Protein AF-A0A644WI50-F1 (afdb_monomer)

Mean predicted aligned error: 5.23 Å

Structure (mmCIF, N/CA/C/O backbone):
data_AF-A0A644WI50-F1
#
_entry.id   AF-A0A644WI50-F1
#
loop_
_atom_site.group_PDB
_atom_site.id
_atom_site.type_symbol
_atom_site.label_atom_id
_atom_site.label_alt_id
_atom_site.label_comp_id
_atom_site.label_asym_id
_atom_site.label_entity_id
_atom_site.label_seq_id
_atom_site.pdbx_PDB_ins_code
_atom_site.Cartn_x
_atom_site.Cartn_y
_atom_site.Cartn_z
_atom_site.occupancy
_atom_site.B_iso_or_equiv
_atom_site.auth_seq_id
_atom_site.auth_comp_id
_atom_site.auth_asym_id
_atom_site.auth_atom_id
_atom_site.pdbx_PDB_model_num
ATOM 1 N N . MET A 1 1 ? 11.201 -2.472 -8.678 1.00 71.88 1 MET A N 1
ATOM 2 C CA . MET A 1 1 ? 9.936 -3.063 -8.178 1.00 71.88 1 MET A CA 1
ATOM 3 C C . MET A 1 1 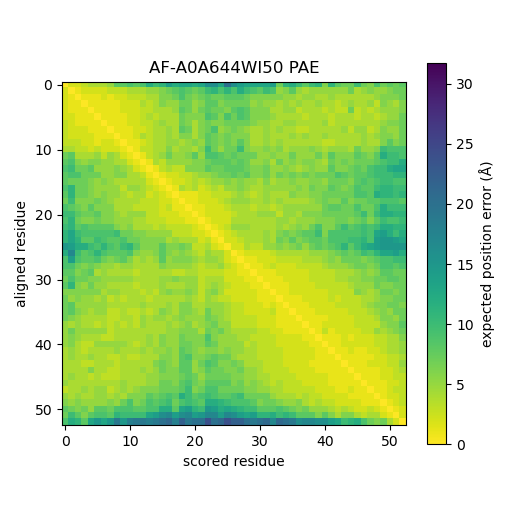? 9.732 -2.860 -6.669 1.00 71.88 1 MET A C 1
ATOM 5 O O . MET A 1 1 ? 8.766 -2.207 -6.307 1.00 71.88 1 MET A O 1
ATOM 9 N N . GLN A 1 2 ? 10.625 -3.336 -5.785 1.00 79.00 2 GLN A N 1
ATOM 10 C CA . GLN A 1 2 ? 10.446 -3.217 -4.319 1.00 79.00 2 GLN A CA 1
ATOM 11 C C . GLN A 1 2 ? 10.409 -1.770 -3.797 1.00 79.00 2 GLN A C 1
ATOM 13 O O . GLN A 1 2 ? 9.497 -1.418 -3.059 1.00 79.00 2 GLN A O 1
ATOM 18 N N . ILE A 1 3 ? 11.349 -0.914 -4.219 1.00 84.94 3 ILE A N 1
ATOM 19 C CA . ILE A 1 3 ? 11.386 0.499 -3.791 1.00 84.94 3 ILE A CA 1
ATOM 20 C C . ILE A 1 3 ? 10.136 1.252 -4.269 1.00 84.94 3 ILE A C 1
ATOM 22 O O . ILE A 1 3 ? 9.577 2.050 -3.532 1.00 84.94 3 ILE A O 1
ATOM 26 N N . ALA A 1 4 ? 9.648 0.948 -5.474 1.00 83.31 4 ALA A N 1
ATOM 27 C CA . ALA A 1 4 ? 8.424 1.538 -6.005 1.00 83.31 4 ALA A CA 1
ATOM 28 C C . ALA A 1 4 ? 7.189 1.149 -5.175 1.00 83.31 4 ALA A C 1
ATOM 30 O O . ALA A 1 4 ? 6.421 2.023 -4.787 1.00 83.31 4 ALA A O 1
ATOM 31 N N . ALA A 1 5 ? 7.043 -0.135 -4.823 1.00 84.00 5 ALA A N 1
ATOM 32 C CA . ALA A 1 5 ? 5.989 -0.588 -3.911 1.00 84.00 5 ALA A CA 1
ATOM 33 C C . ALA A 1 5 ? 6.083 0.106 -2.544 1.00 84.00 5 ALA A C 1
ATOM 35 O O . ALA A 1 5 ? 5.079 0.559 -1.996 1.00 84.00 5 ALA A O 1
ATOM 36 N N . PHE A 1 6 ? 7.297 0.219 -2.005 1.00 84.12 6 PHE A N 1
ATOM 37 C CA . PHE A 1 6 ? 7.549 0.842 -0.710 1.00 84.12 6 PHE A CA 1
ATOM 38 C C . PHE A 1 6 ? 7.182 2.332 -0.700 1.00 84.12 6 PHE A C 1
ATOM 40 O O . PHE A 1 6 ? 6.445 2.783 0.171 1.00 84.12 6 PHE A O 1
ATOM 47 N N . VAL A 1 7 ? 7.622 3.093 -1.702 1.00 84.62 7 VAL A N 1
ATOM 48 C CA . VAL A 1 7 ? 7.307 4.525 -1.798 1.00 84.62 7 VAL A CA 1
ATOM 49 C C . VAL A 1 7 ? 5.810 4.743 -2.058 1.00 84.62 7 VAL A C 1
ATOM 51 O O . VAL A 1 7 ? 5.193 5.579 -1.399 1.00 84.62 7 VAL A O 1
ATOM 54 N N 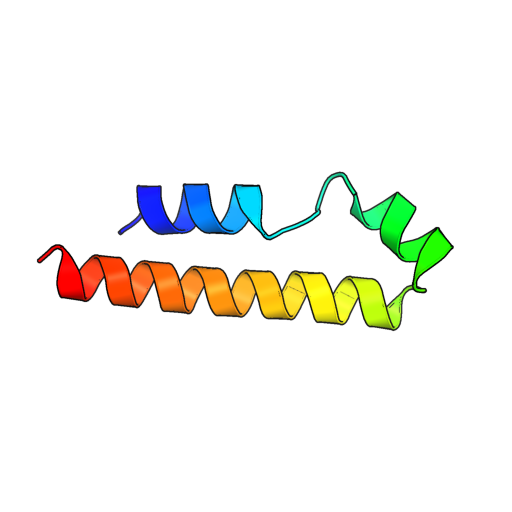. SER A 1 8 ? 5.186 3.966 -2.952 1.00 83.50 8 SER A N 1
ATOM 55 C CA . SER A 1 8 ? 3.753 4.102 -3.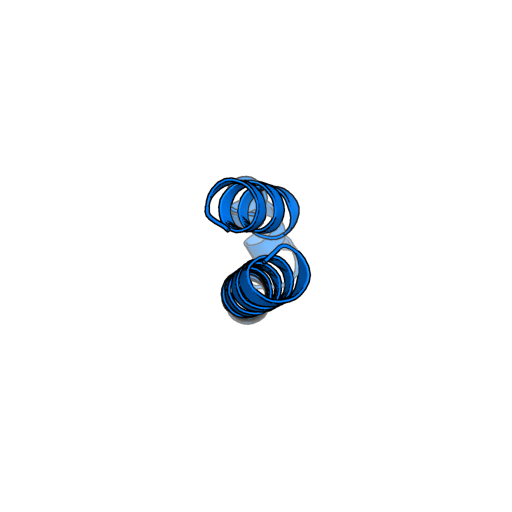252 1.00 83.50 8 SER A CA 1
ATOM 56 C C . SER A 1 8 ? 2.854 3.742 -2.066 1.00 83.50 8 SER A C 1
ATOM 58 O O . SER A 1 8 ? 1.861 4.427 -1.832 1.00 83.50 8 SER A O 1
ATOM 60 N N . THR A 1 9 ? 3.195 2.704 -1.296 1.00 84.25 9 THR A N 1
ATOM 61 C CA . THR A 1 9 ? 2.454 2.354 -0.071 1.00 84.25 9 THR A CA 1
ATOM 62 C C . THR A 1 9 ? 2.599 3.436 0.995 1.00 84.25 9 THR A C 1
ATOM 64 O O . THR A 1 9 ? 1.592 3.857 1.555 1.00 84.25 9 THR A O 1
ATOM 67 N N . LEU A 1 10 ? 3.811 3.948 1.230 1.00 84.38 10 LEU A N 1
ATOM 68 C CA . LEU A 1 10 ? 4.066 4.986 2.235 1.00 84.38 10 LEU A CA 1
ATOM 69 C C . LEU A 1 10 ? 3.268 6.273 1.972 1.00 84.38 10 LEU A C 1
ATOM 71 O O . LEU A 1 10 ? 2.757 6.889 2.902 1.00 84.38 10 LEU A O 1
ATOM 75 N N . MET A 1 11 ? 3.164 6.685 0.707 1.00 84.12 11 MET A N 1
ATOM 76 C CA . MET A 1 11 ? 2.467 7.921 0.338 1.00 84.12 11 MET A CA 1
ATOM 77 C C . MET A 1 11 ? 0.944 7.773 0.326 1.00 84.12 11 MET A C 1
ATOM 79 O O . MET A 1 11 ? 0.233 8.743 0.581 1.00 84.12 11 MET A O 1
ATOM 83 N N . MET A 1 12 ? 0.435 6.588 -0.015 1.00 81.25 12 MET A N 1
ATOM 84 C CA . MET A 1 12 ? -0.995 6.383 -0.254 1.00 81.25 12 MET A CA 1
ATOM 85 C C . MET A 1 12 ? -1.730 5.789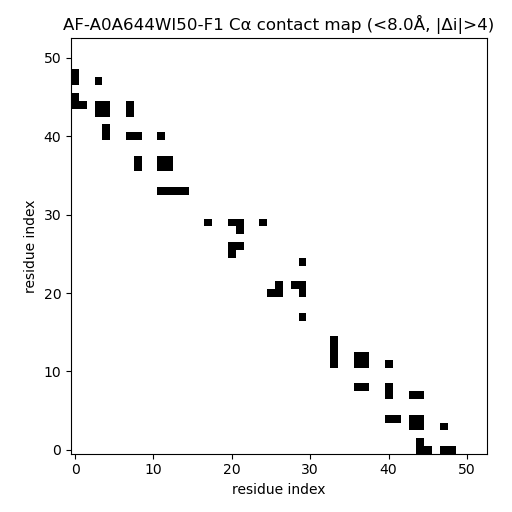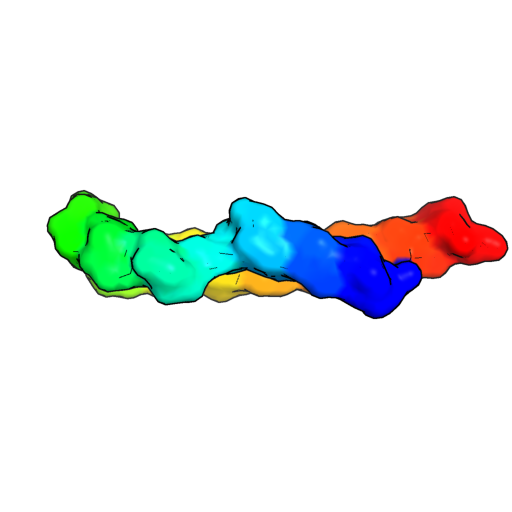 0.955 1.00 81.25 12 MET A C 1
ATOM 87 O O . MET A 1 12 ? -2.919 6.049 1.140 1.00 81.25 12 MET A O 1
ATOM 91 N N . VAL A 1 13 ? -1.042 4.993 1.778 1.00 82.75 13 VAL A N 1
ATOM 92 C CA . VAL A 1 13 ? -1.631 4.293 2.923 1.00 82.75 13 VAL A CA 1
ATOM 93 C C . VAL A 1 13 ? -1.498 5.167 4.166 1.00 82.75 13 VAL A C 1
ATOM 95 O O . VAL A 1 13 ? -0.429 5.321 4.755 1.00 82.75 13 VAL A O 1
ATOM 98 N N . GLY A 1 14 ? -2.622 5.727 4.592 1.00 81.00 14 GLY A N 1
ATOM 99 C CA . GLY A 1 14 ? -2.733 6.579 5.766 1.00 81.00 14 GLY A CA 1
ATOM 100 C C . GLY A 1 14 ? -2.742 5.799 7.080 1.00 81.00 14 GLY A C 1
ATOM 101 O O . GLY A 1 14 ? -3.721 5.876 7.813 1.00 81.00 14 GLY A O 1
ATOM 102 N N . VAL A 1 15 ? -1.687 5.041 7.410 1.00 78.94 15 VAL A N 1
ATOM 103 C CA . VAL A 1 15 ? -1.603 4.306 8.699 1.00 78.94 15 VAL A CA 1
ATOM 104 C C . VAL A 1 15 ? -1.589 5.268 9.887 1.00 78.94 15 VAL A C 1
ATOM 106 O O . VAL A 1 15 ? -2.231 5.030 10.906 1.00 78.94 15 VAL A O 1
ATOM 109 N N . ILE A 1 16 ? -0.888 6.390 9.732 1.00 81.06 16 ILE A N 1
ATOM 110 C CA . ILE A 1 16 ? -0.769 7.424 10.766 1.00 81.06 16 ILE A CA 1
ATOM 111 C C . ILE A 1 16 ? -2.039 8.288 10.819 1.00 81.06 16 ILE A C 1
ATOM 113 O O . ILE A 1 16 ? -2.445 8.732 11.890 1.00 81.06 16 ILE A O 1
ATOM 117 N N . THR A 1 17 ? -2.706 8.495 9.678 1.00 82.25 17 THR A N 1
ATOM 118 C CA . THR A 1 17 ? -3.939 9.294 9.577 1.00 82.25 17 THR A CA 1
ATOM 119 C C . THR A 1 17 ? -5.211 8.487 9.826 1.00 82.25 17 THR A C 1
ATOM 121 O O . THR A 1 17 ? -6.273 9.074 9.997 1.00 82.25 17 THR A O 1
ATOM 124 N N . LEU A 1 18 ? -5.119 7.161 9.921 1.00 81.56 18 LEU A N 1
ATOM 125 C CA . LEU A 1 18 ? -6.221 6.231 10.172 1.00 81.56 18 LEU A CA 1
ATOM 126 C C . LEU A 1 18 ? -7.117 6.603 11.371 1.00 81.56 18 LEU A C 1
ATOM 128 O O . LEU A 1 18 ? -8.337 6.572 11.196 1.00 81.56 18 LEU A O 1
ATOM 132 N N . PRO A 1 19 ? -6.597 6.996 12.557 1.00 79.12 19 PRO A N 1
ATOM 133 C CA . PRO A 1 19 ? -7.451 7.460 13.654 1.00 79.12 19 PRO A CA 1
ATOM 134 C C . PRO A 1 19 ? -8.209 8.750 13.310 1.00 79.12 19 PRO A C 1
ATOM 136 O O . PRO A 1 19 ? -9.368 8.886 13.690 1.00 79.12 19 PRO A O 1
ATOM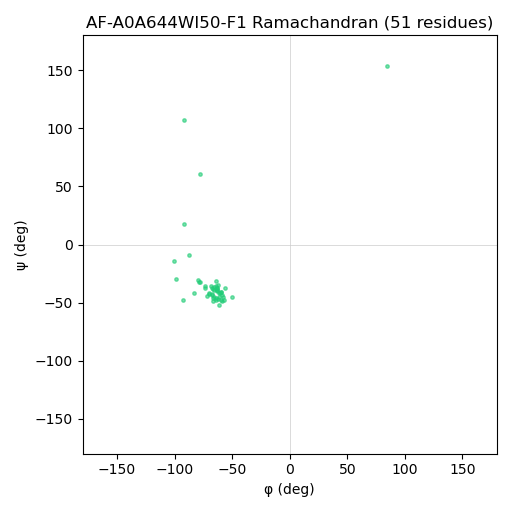 139 N N . MET A 1 20 ? -7.597 9.664 12.552 1.00 84.31 20 MET A N 1
ATOM 140 C CA . MET A 1 20 ? -8.230 10.911 12.103 1.00 84.31 20 MET A CA 1
ATOM 141 C C . MET A 1 20 ? -9.264 10.655 10.990 1.00 84.31 20 MET A C 1
ATOM 143 O O . MET A 1 20 ? -10.322 11.273 10.946 1.00 84.31 20 MET A O 1
ATOM 147 N N . GLU A 1 21 ? -9.011 9.699 10.099 1.00 82.50 21 GLU A N 1
ATOM 148 C CA . GLU A 1 21 ? -9.978 9.292 9.075 1.00 82.50 21 GLU A CA 1
ATOM 149 C C . GLU A 1 21 ? -11.189 8.582 9.676 1.00 82.50 21 GLU A C 1
ATOM 151 O O . GLU A 1 21 ? -12.309 8.765 9.200 1.00 82.50 21 GLU A O 1
ATOM 156 N N . LEU A 1 22 ? -10.984 7.790 10.731 1.00 83.12 22 LEU A N 1
ATOM 157 C CA . LEU A 1 22 ? -12.073 7.118 11.435 1.00 83.12 22 LEU A CA 1
ATOM 158 C C . LEU A 1 22 ? -13.043 8.115 12.072 1.00 83.12 22 LEU A C 1
ATOM 160 O O . LEU A 1 22 ? -14.244 7.849 12.082 1.00 83.12 22 LEU A O 1
ATOM 164 N N . THR A 1 23 ? -12.527 9.226 12.603 1.00 83.12 23 THR A N 1
ATOM 165 C CA . THR A 1 23 ? -13.332 10.249 13.281 1.00 83.12 23 THR A CA 1
ATOM 166 C C . THR A 1 23 ? -14.042 11.182 12.304 1.00 83.12 23 THR A C 1
ATOM 168 O O . THR A 1 23 ? -15.142 11.628 12.614 1.00 83.12 23 THR A O 1
ATOM 171 N N . ILE A 1 24 ? -13.465 11.443 11.124 1.00 83.38 24 ILE A N 1
ATOM 172 C CA . ILE A 1 24 ? -14.037 12.361 10.121 1.00 83.38 24 ILE A CA 1
ATOM 173 C C . ILE A 1 24 ? -14.915 11.633 9.090 1.00 83.38 24 ILE A C 1
ATOM 175 O O . ILE A 1 24 ? -16.026 12.071 8.808 1.00 83.38 24 ILE A O 1
ATOM 179 N N . PHE A 1 25 ? -14.439 10.522 8.519 1.00 79.62 25 PHE A N 1
ATOM 180 C CA . PHE A 1 25 ? -15.122 9.803 7.430 1.00 79.62 25 PHE A CA 1
ATOM 181 C C . PHE A 1 25 ? -15.896 8.568 7.902 1.00 79.62 25 PHE A C 1
ATOM 183 O O . PHE A 1 25 ? -16.709 8.010 7.163 1.00 79.62 25 PHE A O 1
ATOM 190 N N . GLY A 1 26 ? -15.646 8.115 9.128 1.00 83.19 26 GLY A N 1
ATOM 191 C CA . GLY A 1 26 ? -16.223 6.892 9.663 1.00 83.19 26 GLY A CA 1
ATOM 192 C C . GLY A 1 26 ? -15.438 5.634 9.276 1.00 83.19 26 GLY A C 1
ATOM 193 O O . GLY A 1 26 ? -14.762 5.536 8.249 1.00 83.19 26 GLY A O 1
ATOM 194 N N . LYS A 1 27 ? -15.561 4.613 10.130 1.00 79.62 27 LYS A N 1
ATOM 195 C CA . LYS A 1 27 ? -14.740 3.391 10.107 1.00 79.62 27 LYS A CA 1
ATOM 196 C C . LYS A 1 27 ? -14.765 2.634 8.774 1.00 79.62 27 LYS A C 1
ATOM 198 O O . LYS A 1 27 ? -13.740 2.108 8.356 1.00 79.62 27 LYS A O 1
ATOM 203 N N . ARG A 1 28 ? -15.914 2.580 8.090 1.00 83.25 28 ARG A N 1
ATOM 204 C CA . ARG A 1 28 ? -16.052 1.848 6.817 1.00 83.25 28 ARG A CA 1
ATOM 205 C C . ARG A 1 28 ? -15.334 2.552 5.664 1.00 83.25 28 ARG A C 1
ATOM 207 O O . ARG A 1 28 ? -14.629 1.892 4.909 1.00 83.25 28 ARG A O 1
ATOM 214 N N . ALA A 1 29 ? -15.475 3.872 5.557 1.00 83.69 29 ALA A N 1
ATOM 215 C CA . ALA A 1 29 ? -14.861 4.652 4.486 1.00 83.69 29 ALA A CA 1
ATOM 216 C C . ALA A 1 29 ? -13.329 4.675 4.609 1.00 83.69 29 ALA A C 1
ATOM 218 O O . ALA A 1 29 ? -12.634 4.446 3.623 1.00 83.69 29 ALA A O 1
ATOM 219 N N . ALA A 1 30 ? -12.808 4.849 5.828 1.00 84.50 30 ALA A N 1
ATOM 220 C CA . ALA A 1 30 ? -11.369 4.829 6.098 1.00 84.50 30 ALA A CA 1
ATOM 221 C C . ALA A 1 30 ? -10.714 3.480 5.741 1.00 84.50 30 ALA A C 1
ATOM 223 O O . ALA A 1 30 ? -9.640 3.444 5.140 1.00 84.50 30 ALA A O 1
ATOM 224 N N . ILE A 1 31 ? -11.380 2.361 6.063 1.00 84.00 31 ILE A N 1
ATOM 225 C CA . ILE A 1 31 ? -10.894 1.014 5.727 1.00 84.00 31 ILE A CA 1
ATOM 226 C C . ILE A 1 31 ? -10.909 0.796 4.213 1.00 84.00 31 ILE A C 1
ATOM 228 O O . ILE A 1 31 ? -9.900 0.374 3.656 1.00 84.00 31 ILE A O 1
ATOM 232 N N . VAL A 1 32 ? -12.014 1.114 3.530 1.00 86.25 32 VAL A N 1
ATOM 233 C CA . VAL A 1 32 ? -12.105 0.958 2.067 1.00 86.25 32 VAL A CA 1
ATOM 234 C C . VAL A 1 32 ? -11.050 1.815 1.363 1.00 86.25 32 VAL A C 1
ATOM 236 O O . VAL A 1 32 ? -10.379 1.323 0.456 1.00 86.25 32 VAL A O 1
ATOM 239 N N . ARG A 1 33 ? -10.823 3.054 1.822 1.00 83.69 33 ARG A N 1
ATOM 240 C CA . ARG A 1 33 ? -9.795 3.946 1.269 1.00 83.69 33 ARG A CA 1
ATOM 241 C C . ARG A 1 33 ? -8.396 3.351 1.414 1.00 83.69 33 ARG A C 1
ATOM 243 O O . ARG A 1 33 ? -7.703 3.211 0.413 1.00 83.69 33 ARG A O 1
ATOM 250 N N . ASN A 1 34 ? -8.010 2.926 2.616 1.00 86.25 34 ASN A N 1
ATOM 251 C CA . ASN A 1 34 ? -6.677 2.361 2.852 1.00 86.25 34 ASN A CA 1
ATOM 252 C C . ASN A 1 34 ? -6.451 1.011 2.153 1.00 86.25 34 ASN A C 1
ATOM 254 O O . ASN A 1 34 ? -5.366 0.758 1.634 1.00 86.25 34 ASN A O 1
ATOM 258 N N . VAL A 1 35 ? -7.467 0.148 2.094 1.00 86.88 35 VAL A N 1
ATOM 259 C CA . VAL A 1 35 ? -7.362 -1.150 1.408 1.00 86.88 35 VAL A CA 1
ATOM 260 C C . VAL A 1 35 ? -7.290 -0.962 -0.109 1.00 86.88 35 VAL A C 1
ATOM 262 O O . VAL A 1 35 ? -6.469 -1.603 -0.765 1.00 86.88 35 VAL A O 1
ATOM 265 N N . SER A 1 36 ? -8.090 -0.048 -0.669 1.00 86.00 36 SER A N 1
ATOM 266 C CA . SER A 1 36 ? -8.018 0.300 -2.095 1.00 86.00 36 SER A CA 1
ATOM 267 C C . SER A 1 36 ? -6.663 0.918 -2.462 1.00 86.00 36 SER A C 1
ATOM 269 O O . SER A 1 36 ? -6.081 0.546 -3.479 1.00 86.00 36 SER A O 1
ATOM 271 N N . ALA A 1 37 ? -6.112 1.769 -1.589 1.00 85.38 37 ALA A N 1
ATOM 272 C CA . ALA A 1 37 ? -4.778 2.345 -1.723 1.00 85.38 37 ALA A CA 1
ATOM 273 C C . ALA A 1 37 ? -3.668 1.282 -1.724 1.00 85.38 37 ALA A C 1
ATOM 275 O O . ALA A 1 37 ? -2.782 1.295 -2.581 1.00 85.38 37 ALA A O 1
ATOM 276 N N . LEU A 1 38 ? -3.742 0.314 -0.807 1.00 86.81 38 LEU A N 1
ATOM 277 C CA . LEU A 1 38 ? -2.845 -0.844 -0.779 1.00 86.81 38 LEU A CA 1
ATOM 278 C C . LEU A 1 38 ? -2.923 -1.648 -2.081 1.00 86.81 38 LEU A C 1
ATOM 280 O O . LEU A 1 38 ? -1.889 -1.925 -2.689 1.00 86.81 38 LEU A O 1
ATOM 284 N N . GLY A 1 39 ? -4.133 -1.963 -2.547 1.00 88.12 39 GLY A N 1
ATOM 285 C CA . GLY A 1 39 ? -4.340 -2.660 -3.818 1.00 88.12 39 GLY A CA 1
ATOM 286 C C . GLY A 1 39 ? -3.737 -1.906 -5.006 1.00 88.12 39 GLY A C 1
ATOM 287 O O . GLY A 1 39 ? -3.019 -2.492 -5.817 1.00 88.12 39 GLY A O 1
ATOM 288 N N . PHE A 1 40 ? -3.948 -0.592 -5.071 1.00 86.75 4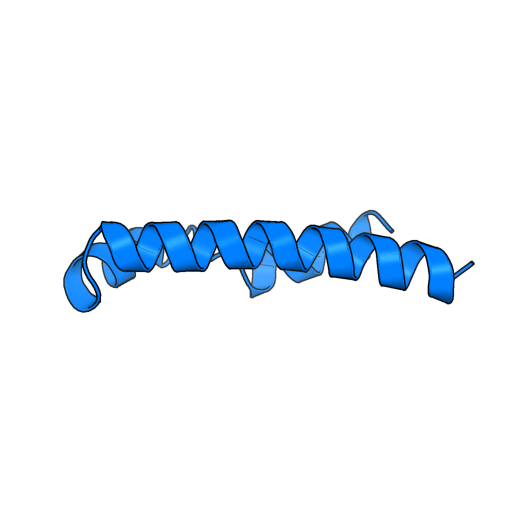0 PHE A N 1
ATOM 289 C CA . PHE A 1 40 ? -3.411 0.246 -6.141 1.00 86.75 40 PHE A CA 1
ATOM 290 C C . PHE A 1 40 ? -1.880 0.331 -6.108 1.00 86.75 40 PHE A C 1
ATOM 292 O O . PHE A 1 40 ? -1.235 0.271 -7.153 1.00 86.75 40 PHE A O 1
ATOM 299 N N . SER A 1 41 ? -1.277 0.403 -4.919 1.00 85.12 41 SER A N 1
ATOM 300 C CA . SER A 1 41 ? 0.183 0.437 -4.773 1.00 85.12 41 SER A CA 1
ATOM 301 C C . SER A 1 41 ? 0.868 -0.830 -5.305 1.00 85.12 41 SER A C 1
ATOM 303 O O . SER A 1 41 ? 1.946 -0.748 -5.893 1.00 85.12 41 SER A O 1
ATOM 305 N N . LEU A 1 42 ? 0.225 -1.996 -5.165 1.00 86.12 42 LEU A N 1
ATOM 306 C CA . LEU A 1 42 ? 0.721 -3.262 -5.705 1.00 86.12 42 LEU A CA 1
ATOM 307 C C . LEU A 1 42 ? 0.633 -3.284 -7.230 1.00 86.12 42 LEU A C 1
ATOM 309 O O . LEU A 1 42 ? 1.591 -3.682 -7.891 1.00 86.12 42 LEU A O 1
ATOM 313 N N . ILE A 1 43 ? -0.475 -2.795 -7.793 1.00 88.81 43 ILE A N 1
ATOM 314 C CA . ILE A 1 43 ? -0.630 -2.642 -9.246 1.00 88.81 43 ILE A CA 1
ATOM 315 C C . ILE A 1 43 ? 0.451 -1.699 -9.786 1.00 88.81 43 ILE A C 1
ATOM 317 O O . ILE A 1 43 ? 1.152 -2.050 -10.732 1.00 88.81 43 ILE A O 1
ATOM 321 N N . ALA A 1 44 ? 0.653 -0.544 -9.149 1.00 85.94 44 ALA A N 1
ATOM 322 C CA . ALA A 1 44 ? 1.686 0.416 -9.532 1.00 85.94 44 ALA A CA 1
ATOM 323 C C . ALA A 1 44 ? 3.098 -0.190 -9.454 1.00 85.94 44 ALA A C 1
ATOM 325 O O . ALA A 1 44 ? 3.906 0.001 -10.361 1.00 85.94 44 ALA A O 1
ATOM 326 N N . ALA A 1 45 ? 3.394 -0.976 -8.417 1.00 86.12 45 ALA A N 1
ATOM 327 C CA . ALA A 1 45 ? 4.672 -1.667 -8.286 1.00 86.12 45 ALA A CA 1
ATOM 328 C C . ALA A 1 45 ? 4.919 -2.687 -9.405 1.00 86.12 45 ALA A C 1
ATOM 330 O O . ALA A 1 45 ? 6.047 -2.785 -9.892 1.00 86.12 45 ALA A O 1
ATOM 331 N N . VAL A 1 46 ? 3.883 -3.427 -9.816 1.00 87.31 46 VAL A N 1
ATOM 332 C CA . VAL A 1 46 ? 3.943 -4.366 -10.947 1.00 87.31 46 VAL A CA 1
ATOM 333 C C . VAL A 1 46 ? 4.138 -3.610 -12.257 1.00 87.31 46 VAL A C 1
ATOM 335 O O . VAL A 1 46 ? 5.035 -3.961 -13.016 1.00 87.31 46 VAL A O 1
ATOM 338 N N . VAL A 1 47 ? 3.380 -2.536 -12.493 1.00 88.69 47 VAL A N 1
ATOM 339 C CA . VAL A 1 47 ? 3.536 -1.682 -13.683 1.00 88.69 47 VAL A CA 1
ATOM 340 C C . VAL A 1 47 ? 4.957 -1.134 -13.764 1.00 88.69 47 VAL A C 1
ATOM 342 O O . VAL A 1 47 ? 5.601 -1.278 -14.796 1.00 88.69 47 VAL A O 1
ATOM 345 N N . ILE A 1 48 ? 5.499 -0.592 -12.672 1.00 86.38 48 ILE A N 1
ATOM 346 C CA . ILE A 1 48 ? 6.883 -0.102 -12.635 1.00 86.38 48 ILE A CA 1
ATOM 347 C C . ILE A 1 48 ? 7.876 -1.257 -12.809 1.00 86.38 48 ILE A C 1
ATOM 349 O O . ILE A 1 48 ? 8.893 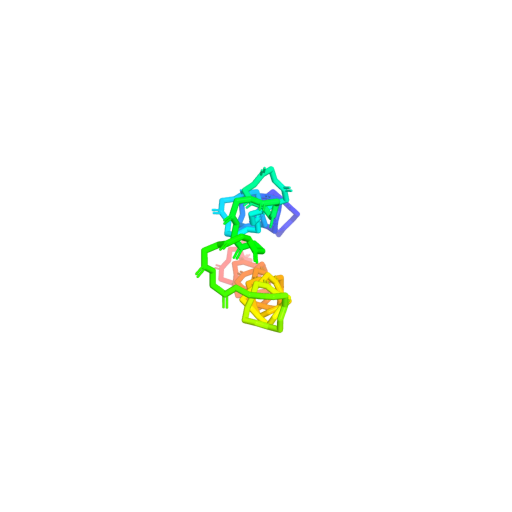-1.091 -13.465 1.00 86.38 48 ILE A O 1
ATOM 353 N N . GLY A 1 49 ? 7.604 -2.439 -12.258 1.00 84.19 49 GLY A N 1
ATOM 354 C CA . GLY A 1 49 ? 8.436 -3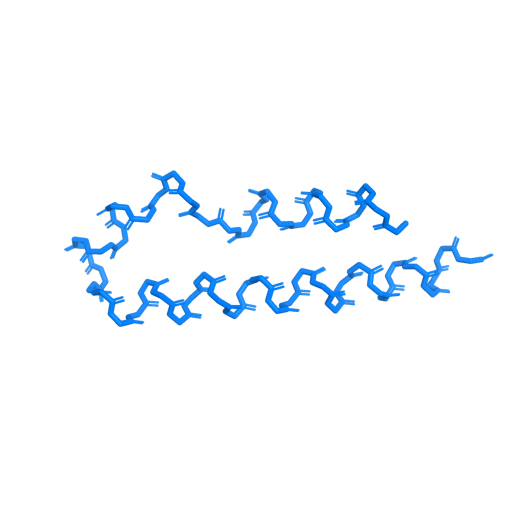.626 -12.471 1.00 84.19 49 GLY A CA 1
ATOM 355 C C . GLY A 1 49 ? 8.474 -4.104 -13.926 1.00 84.19 49 GLY A C 1
ATOM 356 O O . GLY A 1 49 ? 9.495 -4.631 -14.353 1.00 84.19 49 GLY A O 1
ATOM 357 N N . VAL A 1 50 ? 7.387 -3.910 -14.675 1.00 85.94 50 VAL A N 1
ATOM 358 C CA . VAL A 1 50 ? 7.283 -4.257 -16.101 1.00 85.94 50 VAL A CA 1
ATOM 359 C C . VAL A 1 50 ? 7.863 -3.157 -16.993 1.00 85.94 50 VAL A C 1
ATOM 361 O O . VAL A 1 50 ? 8.553 -3.473 -17.953 1.00 85.94 50 VAL A O 1
ATOM 364 N N . VAL A 1 51 ? 7.605 -1.883 -16.682 1.00 85.56 51 VAL A N 1
ATOM 365 C CA . VAL A 1 51 ? 8.073 -0.720 -17.461 1.00 85.56 51 VAL A CA 1
ATOM 366 C C . VAL A 1 51 ? 9.568 -0.473 -17.276 1.00 85.56 51 VAL A C 1
ATOM 368 O O . VAL A 1 51 ? 10.239 -0.077 -18.219 1.00 85.56 51 VAL A O 1
ATOM 371 N N . LEU A 1 52 ? 10.087 -0.683 -16.064 1.00 77.12 52 LEU A N 1
ATOM 372 C CA . LEU A 1 52 ? 11.495 -0.466 -15.718 1.00 77.12 52 LEU A CA 1
ATOM 373 C C . LEU A 1 52 ? 12.349 -1.740 -15.886 1.00 77.12 52 LEU A C 1
ATOM 375 O O . LEU A 1 52 ? 13.417 -1.845 -15.278 1.00 77.12 52 LEU A O 1
ATOM 379 N N . LYS A 1 53 ? 11.837 -2.719 -16.639 1.00 56.12 53 LYS A N 1
ATOM 380 C CA . LYS A 1 53 ? 12.578 -3.881 -17.139 1.00 56.12 53 LYS A CA 1
ATOM 381 C C . LYS A 1 53 ? 13.427 -3.470 -18.340 1.00 56.12 53 LYS A C 1
ATOM 383 O O . LYS A 1 53 ? 14.513 -4.069 -18.483 1.00 56.12 53 LYS A O 1
#

Secondary structure (DSSP, 8-state):
-HHHHHHHHHHH--TTTHHHHHHHT-HHHHHHHHHHHHHHHHHHHHHHHHHT-

Solvent-accessible surface area (backbone atoms only — not comparable to full-atom values): 2821 Å² total; per-residue (Å²): 74,68,66,52,29,51,54,42,34,64,76,53,36,49,76,87,47,41,70,59,32,34,75,73,65,31,64,67,53,40,48,52,51,36,52,51,31,48,55,49,19,52,52,51,14,50,50,46,41,63,74,75,102

Radius of gyration: 12.76 Å; Cα contacts (8 Å, |Δi|>4): 35; chains: 1; bounding box: 29×17×31 Å

Foldseek 3Di:
DVVQLVVQLVVQAPPVCLVVCCVVVNDVVSVCRNVVSNVVSVVRVVVCVVVVD

Organism: NCBI:txid1076179

pLDDT: mean 83.21, std 4.82, range [56.12, 88.81]

Sequence (53 aa):
MQIAAFVSTLMMVGVITLPMELTIFGKRAAIVRNVSALGFSLIAAVVIGVVLK